Protein AF-A0A1B6JZ17-F1 (afdb_monomer_lite)

Foldseek 3Di:
DPPPPVVVVVVPPPPDDDLLVLQLCCCPDCLHVVVVVVVVVVVVVVPPPPVPPDDPVNVVVVVVCVVVVSVVPGPDDPPDPCDPVNVVVSVVVSCPPPVVVVVPVPPD

Structure (mmCIF, N/CA/C/O backbone):
data_AF-A0A1B6JZ17-F1
#
_entry.id   AF-A0A1B6JZ17-F1
#
loop_
_atom_site.group_PDB
_atom_site.id
_atom_site.type_symbol
_atom_site.label_atom_id
_atom_site.label_alt_id
_atom_site.label_comp_id
_atom_site.label_asym_id
_atom_site.label_entity_id
_atom_site.label_seq_id
_atom_site.pdbx_PDB_ins_code
_atom_site.Cartn_x
_atom_site.Cartn_y
_atom_site.Cartn_z
_atom_site.occupancy
_atom_site.B_iso_or_equiv
_atom_site.auth_seq_id
_atom_site.auth_comp_id
_atom_site.auth_asym_id
_atom_site.auth_atom_id
_atom_site.pdbx_PDB_model_num
ATOM 1 N N . SER A 1 1 ? -12.372 -4.628 53.268 1.00 48.56 1 SER A N 1
ATOM 2 C CA . SER A 1 1 ? -11.474 -4.567 52.092 1.00 48.56 1 SER A CA 1
ATOM 3 C C . SER A 1 1 ? -12.152 -4.979 50.779 1.00 48.56 1 SER A C 1
ATOM 5 O O . SER A 1 1 ? -11.651 -5.853 50.088 1.00 48.56 1 SER A O 1
ATOM 7 N N . ARG A 1 2 ? -13.274 -4.345 50.396 1.00 50.62 2 ARG A N 1
ATOM 8 C CA . ARG A 1 2 ? -14.067 -4.695 49.192 1.00 50.62 2 ARG A CA 1
ATOM 9 C C . ARG A 1 2 ? -13.910 -3.719 48.007 1.00 50.62 2 ARG A C 1
ATOM 11 O O . ARG A 1 2 ? -14.667 -3.800 47.060 1.00 50.62 2 ARG A O 1
ATOM 18 N N . GLY A 1 3 ? -12.927 -2.812 48.033 1.00 48.91 3 GLY A N 1
ATOM 19 C CA . GLY A 1 3 ? -12.823 -1.715 47.051 1.00 48.91 3 GLY A CA 1
ATOM 20 C C . GLY A 1 3 ? -11.783 -1.867 45.930 1.00 48.91 3 GLY A C 1
ATOM 21 O O . GLY A 1 3 ? -11.680 -0.977 45.097 1.00 48.91 3 GLY A O 1
ATOM 22 N N . ARG A 1 4 ? -10.974 -2.940 45.894 1.00 54.28 4 ARG A N 1
ATOM 23 C CA . ARG A 1 4 ? -9.885 -3.086 44.893 1.00 54.28 4 ARG A CA 1
ATOM 24 C C . ARG A 1 4 ? -10.217 -3.982 43.691 1.00 54.28 4 ARG A C 1
ATOM 26 O O . ARG A 1 4 ? -9.541 -3.877 42.676 1.00 54.28 4 ARG A O 1
ATOM 33 N N . GLY A 1 5 ? -11.246 -4.830 43.775 1.00 48.56 5 GLY A N 1
ATOM 34 C CA . GLY A 1 5 ? -11.625 -5.744 42.683 1.00 48.56 5 GLY A CA 1
ATOM 35 C C . GLY A 1 5 ? -12.420 -5.075 41.555 1.00 48.56 5 GLY A C 1
ATOM 36 O O . GLY A 1 5 ? -12.232 -5.395 40.385 1.00 48.56 5 GLY A O 1
ATOM 37 N N . GLU A 1 6 ? -13.259 -4.092 41.887 1.00 47.97 6 GLU A N 1
ATOM 38 C CA . GLU A 1 6 ? -14.169 -3.449 40.926 1.00 47.97 6 GLU A CA 1
ATOM 39 C C . GLU A 1 6 ? -13.455 -2.414 40.037 1.00 47.97 6 GLU A C 1
ATOM 41 O O . GL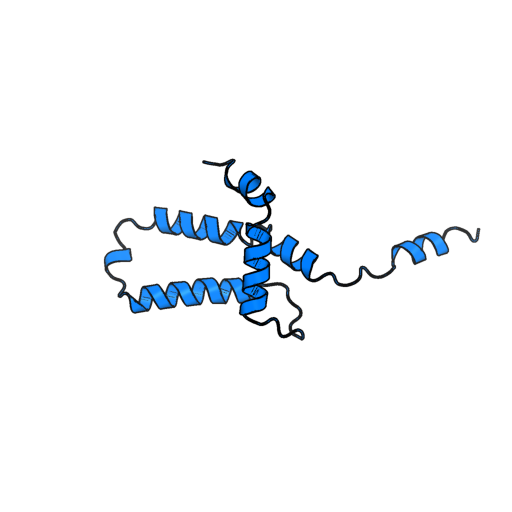U A 1 6 ? -13.753 -2.298 38.847 1.00 47.97 6 GLU A O 1
ATOM 46 N N . ALA A 1 7 ? -12.424 -1.742 40.564 1.00 51.88 7 ALA A N 1
ATOM 47 C CA . ALA A 1 7 ? -11.597 -0.807 39.797 1.00 51.88 7 ALA A CA 1
ATOM 48 C C . ALA A 1 7 ? -10.761 -1.506 38.702 1.00 51.88 7 ALA A C 1
ATOM 50 O O . ALA A 1 7 ? -10.519 -0.932 37.639 1.00 51.88 7 ALA A O 1
ATOM 51 N N . GLN A 1 8 ? -10.359 -2.763 38.926 1.00 47.72 8 GLN A N 1
ATOM 52 C CA . GLN A 1 8 ? -9.616 -3.559 37.942 1.00 47.72 8 GLN A CA 1
ATOM 53 C C . GLN A 1 8 ? -10.549 -4.135 36.856 1.00 47.72 8 GLN A C 1
ATOM 55 O O . GLN A 1 8 ? -10.170 -4.190 35.686 1.00 47.72 8 GLN A O 1
ATOM 60 N N . ALA A 1 9 ? -11.788 -4.502 37.213 1.00 45.47 9 ALA A N 1
ATOM 61 C CA . ALA A 1 9 ? -12.792 -5.015 36.275 1.00 45.47 9 ALA A CA 1
ATOM 62 C C . ALA A 1 9 ? -13.287 -3.944 35.281 1.00 45.47 9 ALA A C 1
ATOM 64 O O . ALA A 1 9 ? -13.525 -4.244 34.112 1.00 45.47 9 ALA A O 1
ATOM 65 N N . ALA A 1 10 ? -13.357 -2.674 35.697 1.00 49.28 10 ALA A N 1
ATOM 66 C CA . ALA A 1 10 ? -13.717 -1.562 34.811 1.00 49.28 10 ALA A CA 1
ATOM 67 C C . ALA A 1 10 ? -12.630 -1.224 33.769 1.00 49.28 10 ALA A C 1
ATOM 69 O O . ALA A 1 10 ? -12.945 -0.705 32.695 1.00 49.28 10 ALA A O 1
ATOM 70 N N . ARG A 1 11 ? -11.360 -1.546 34.055 1.00 47.75 11 ARG A N 1
ATOM 71 C CA . ARG A 1 11 ? -10.209 -1.260 33.178 1.00 47.75 11 ARG A CA 1
ATOM 72 C C . ARG A 1 11 ? -10.047 -2.274 32.034 1.00 47.75 11 ARG A C 1
ATOM 74 O O . ARG A 1 11 ? -9.376 -1.975 31.053 1.00 47.75 11 ARG A O 1
ATOM 81 N N . ASN A 1 12 ? -10.718 -3.425 32.135 1.00 47.16 12 ASN A N 1
ATOM 82 C CA . ASN A 1 12 ? -10.725 -4.509 31.147 1.00 47.16 12 ASN A CA 1
ATOM 83 C C . ASN A 1 12 ? -12.018 -4.565 30.312 1.00 47.16 12 ASN A C 1
ATOM 85 O O . ASN A 1 12 ? -12.351 -5.612 29.757 1.00 47.16 12 ASN A O 1
ATOM 89 N N . LYS A 1 13 ? -12.750 -3.448 30.171 1.00 50.69 13 LYS A N 1
ATOM 90 C CA . LYS A 1 13 ? -13.734 -3.320 29.086 1.00 50.69 13 LYS A CA 1
ATOM 91 C C . LYS A 1 13 ? -12.973 -3.461 27.771 1.00 50.69 13 LYS A C 1
ATOM 93 O O . LYS A 1 13 ? -12.262 -2.544 27.370 1.00 50.69 13 LYS A O 1
ATOM 98 N N . ALA A 1 14 ? -13.068 -4.646 27.173 1.00 52.88 14 ALA A N 1
ATOM 99 C CA . ALA A 1 14 ? -12.410 -5.034 25.937 1.00 52.88 14 ALA A CA 1
ATOM 100 C C . ALA A 1 14 ? -12.374 -3.853 24.960 1.00 52.88 14 ALA A C 1
ATOM 102 O O . ALA A 1 14 ? -13.430 -3.356 24.561 1.00 52.88 14 ALA A O 1
ATOM 103 N N . LYS A 1 15 ? -11.168 -3.374 24.613 1.00 59.66 15 LYS A N 1
ATOM 104 C CA . LYS A 1 15 ? -10.992 -2.361 23.566 1.00 59.66 15 LYS A CA 1
ATOM 105 C C . LYS A 1 15 ? -11.757 -2.854 22.342 1.00 59.66 15 LYS A C 1
ATOM 107 O O . LYS A 1 15 ? -11.389 -3.864 21.741 1.00 59.66 15 LYS A O 1
ATOM 112 N N . ARG A 1 16 ? -12.861 -2.177 22.020 1.00 69.06 16 ARG A N 1
ATOM 113 C CA . ARG A 1 16 ? -13.663 -2.466 20.833 1.00 69.06 16 ARG A CA 1
ATOM 114 C C . ARG A 1 16 ? -12.716 -2.412 19.636 1.00 69.06 16 ARG A C 1
ATOM 116 O O . ARG A 1 16 ? -11.949 -1.461 19.517 1.00 69.06 16 ARG A O 1
ATOM 123 N N . TYR A 1 17 ? -12.729 -3.450 18.801 1.00 73.62 17 TYR A N 1
ATOM 124 C CA . TYR A 1 17 ? -11.903 -3.495 17.595 1.00 73.62 17 TYR A CA 1
ATOM 125 C C . TYR A 1 17 ? -12.172 -2.241 16.761 1.00 73.62 17 TYR A C 1
ATOM 127 O O . TYR A 1 17 ? -13.306 -2.018 16.336 1.00 73.62 17 TYR A O 1
ATOM 135 N N . ASN A 1 18 ? -11.138 -1.422 16.583 1.00 81.25 18 ASN A N 1
ATOM 136 C CA . ASN A 1 18 ? -11.193 -0.196 15.806 1.00 81.25 18 ASN A CA 1
ATOM 137 C C . ASN A 1 18 ? -10.323 -0.380 14.566 1.00 81.25 18 ASN A C 1
ATOM 139 O O . ASN A 1 18 ? -9.113 -0.161 14.594 1.00 81.25 18 ASN A O 1
ATOM 143 N N . GLU A 1 19 ? -10.951 -0.837 13.489 1.00 78.44 19 GLU A N 1
ATOM 144 C CA . GLU A 1 19 ? -10.284 -1.108 12.217 1.00 78.44 19 GLU A CA 1
ATOM 145 C C . GLU A 1 19 ? -9.539 0.118 11.689 1.00 78.44 19 GLU A C 1
ATOM 147 O O . GLU A 1 19 ? -8.379 0.019 11.305 1.00 78.44 19 GLU A O 1
ATOM 152 N N . SER A 1 20 ? -10.162 1.296 11.765 1.00 79.12 20 SER A N 1
ATOM 153 C CA . SER A 1 20 ? -9.558 2.546 11.304 1.00 79.12 20 SER A CA 1
ATOM 154 C C . SER A 1 20 ? -8.291 2.917 12.079 1.00 79.12 20 SER A C 1
ATOM 156 O O . SER A 1 20 ? -7.356 3.460 11.496 1.00 79.12 20 SER A O 1
ATOM 158 N N . GLU A 1 21 ? -8.243 2.637 13.383 1.00 84.00 21 GLU A N 1
ATOM 159 C CA . GLU A 1 21 ? -7.053 2.870 14.211 1.00 84.00 21 GLU A CA 1
ATOM 160 C C . GLU A 1 21 ? -5.942 1.873 13.875 1.00 84.00 21 GLU A C 1
ATOM 162 O O . GLU A 1 21 ? -4.806 2.280 13.664 1.00 84.00 21 GLU A O 1
ATOM 167 N N . ILE A 1 22 ? -6.281 0.590 13.732 1.00 86.62 22 ILE A N 1
ATOM 168 C CA . ILE A 1 22 ? -5.331 -0.472 13.374 1.00 86.62 22 ILE A CA 1
ATOM 169 C C . ILE A 1 22 ? -4.701 -0.203 12.003 1.00 86.62 22 ILE A C 1
ATOM 171 O O . ILE A 1 22 ? -3.482 -0.288 11.848 1.00 86.62 22 ILE A O 1
ATOM 175 N N . ILE A 1 23 ? -5.525 0.173 11.025 1.00 85.75 23 ILE A N 1
ATOM 176 C CA . ILE A 1 23 ? -5.080 0.549 9.685 1.00 85.75 23 ILE A CA 1
ATOM 177 C C . ILE A 1 23 ? -4.162 1.770 9.746 1.00 85.75 23 ILE A C 1
ATOM 179 O O . ILE A 1 23 ? -3.075 1.746 9.174 1.00 85.75 23 ILE A O 1
ATOM 183 N N . ARG A 1 24 ? -4.555 2.823 10.474 1.00 85.81 24 ARG A N 1
ATOM 184 C CA . ARG A 1 24 ? -3.731 4.030 10.624 1.00 85.81 24 ARG A CA 1
ATOM 185 C C . ARG A 1 24 ? -2.380 3.713 11.266 1.00 85.81 24 ARG A C 1
ATOM 187 O O . ARG A 1 24 ? -1.356 4.180 10.775 1.00 85.81 24 ARG A O 1
ATOM 194 N N . SER A 1 25 ? -2.368 2.914 12.333 1.00 88.06 25 SER A N 1
ATOM 195 C CA . SER A 1 25 ? -1.138 2.489 13.005 1.00 88.06 25 SER A CA 1
ATOM 196 C C . SER A 1 25 ? -0.223 1.696 12.077 1.00 88.06 25 SER A C 1
ATOM 198 O O . SER A 1 25 ? 0.986 1.898 12.107 1.00 88.06 25 SER A O 1
ATOM 200 N N . PHE A 1 26 ? -0.776 0.828 11.227 1.00 90.12 26 PHE A N 1
ATOM 201 C CA . PHE A 1 26 ? 0.011 0.115 10.225 1.00 90.12 26 PHE A CA 1
ATOM 202 C C . PHE A 1 26 ? 0.575 1.051 9.157 1.00 90.12 26 PHE A C 1
ATOM 204 O O . PHE A 1 26 ? 1.774 0.995 8.890 1.00 90.12 26 PHE A O 1
ATOM 211 N N . LEU A 1 27 ? -0.253 1.929 8.583 1.00 89.06 27 LEU A N 1
ATOM 212 C CA . LEU A 1 27 ? 0.161 2.839 7.513 1.00 89.06 27 LEU A CA 1
ATOM 213 C C . LEU A 1 27 ? 1.268 3.808 7.961 1.00 89.06 27 LEU A C 1
ATOM 215 O O . LEU A 1 27 ? 2.142 4.122 7.158 1.00 89.06 27 LEU A O 1
ATOM 219 N N . GLY A 1 28 ? 1.280 4.213 9.235 1.00 87.06 28 GLY A N 1
ATOM 220 C CA . GLY A 1 28 ? 2.358 5.017 9.828 1.00 87.06 28 GLY A CA 1
ATOM 221 C C . GLY A 1 28 ? 3.551 4.220 10.368 1.00 87.06 28 GLY A C 1
ATOM 222 O O . GLY A 1 28 ? 4.525 4.813 10.818 1.00 87.06 28 GLY A O 1
ATOM 223 N N . SER A 1 29 ? 3.493 2.887 10.365 1.00 89.88 29 SER A N 1
ATOM 224 C CA . SER A 1 29 ? 4.593 2.051 10.856 1.00 89.88 29 SER A CA 1
ATOM 225 C C . SER A 1 29 ? 5.737 1.955 9.835 1.00 89.88 29 SER A C 1
ATOM 227 O O . SER A 1 29 ? 5.510 2.181 8.645 1.00 89.88 29 SER A O 1
ATOM 229 N N . PRO A 1 30 ? 6.935 1.483 10.233 1.00 90.50 30 PRO A N 1
ATOM 230 C CA . PRO A 1 30 ? 8.024 1.196 9.296 1.00 90.50 30 PRO A CA 1
ATOM 231 C C . PRO A 1 30 ? 7.679 0.176 8.202 1.00 90.50 30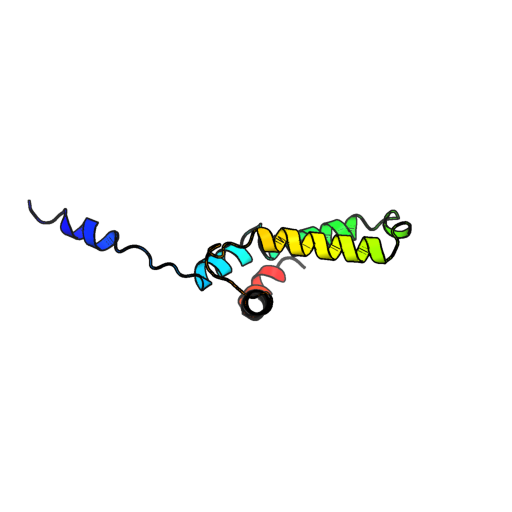 PRO A C 1
ATOM 233 O O . PRO A 1 30 ? 8.426 0.061 7.244 1.00 90.50 30 PRO A O 1
ATOM 236 N N . LYS A 1 31 ? 6.578 -0.579 8.344 1.00 89.94 31 LYS A N 1
ATOM 237 C CA . LYS A 1 31 ? 6.077 -1.542 7.347 1.00 89.94 31 LYS A CA 1
ATOM 238 C C . LYS A 1 31 ? 4.968 -0.963 6.449 1.00 89.94 31 LYS A C 1
ATOM 240 O O . LYS A 1 31 ? 4.513 -1.641 5.532 1.00 89.94 31 LYS A O 1
ATOM 245 N N . GLY A 1 32 ? 4.502 0.252 6.742 1.00 90.25 32 GLY A N 1
ATOM 246 C CA . GLY A 1 32 ? 3.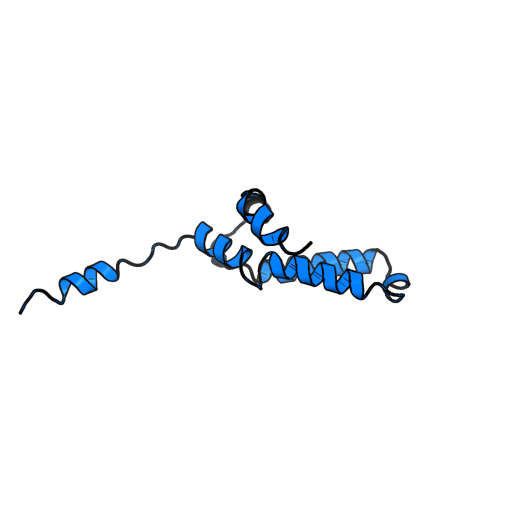422 0.949 6.043 1.00 90.25 32 GLY A CA 1
ATOM 247 C C . GLY A 1 32 ? 3.923 1.801 4.878 1.00 90.25 32 GLY A C 1
ATOM 248 O O . GLY A 1 32 ? 4.718 1.345 4.065 1.00 90.25 32 GLY A O 1
ATOM 249 N N . ILE A 1 33 ? 3.464 3.052 4.800 1.00 89.56 33 ILE A N 1
ATOM 250 C CA . ILE A 1 33 ? 3.875 4.012 3.762 1.0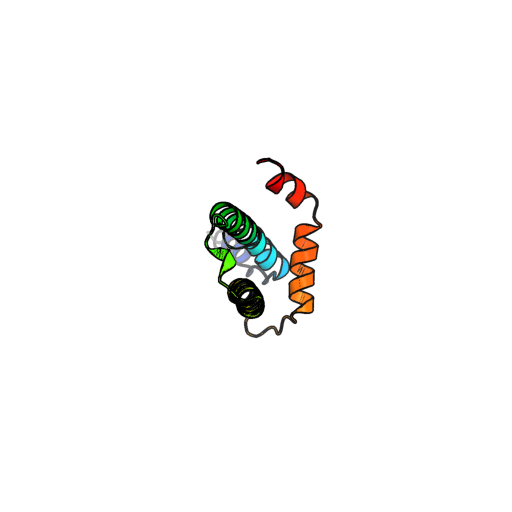0 89.56 33 ILE A CA 1
ATOM 251 C C . ILE A 1 33 ? 5.388 4.307 3.777 1.00 89.56 33 ILE A C 1
ATOM 253 O O . ILE A 1 33 ? 5.975 4.315 2.695 1.00 89.56 33 ILE A O 1
ATOM 257 N N . PRO A 1 34 ? 6.064 4.462 4.938 1.00 89.50 34 PRO A N 1
ATOM 258 C CA . PRO A 1 34 ? 7.518 4.655 4.973 1.00 89.50 34 PRO A CA 1
ATOM 259 C C . PRO A 1 34 ? 8.321 3.561 4.252 1.00 89.50 34 PRO A C 1
ATOM 261 O O . PRO A 1 34 ? 9.324 3.865 3.618 1.00 89.50 34 PRO A O 1
ATOM 264 N N . PHE A 1 35 ? 7.864 2.302 4.293 1.00 91.38 35 PHE A N 1
ATOM 265 C CA . PHE A 1 35 ? 8.496 1.199 3.556 1.00 91.38 35 PHE A CA 1
ATOM 266 C C . PHE A 1 35 ? 8.431 1.401 2.039 1.00 91.38 35 PHE A C 1
ATOM 268 O O . PHE A 1 35 ? 9.383 1.097 1.328 1.00 91.38 35 PHE A O 1
ATOM 275 N N . LEU A 1 36 ? 7.306 1.909 1.531 1.00 89.94 36 LEU A N 1
ATOM 276 C CA . LEU A 1 36 ? 7.140 2.154 0.098 1.00 89.94 36 LEU A CA 1
ATOM 277 C C . LEU A 1 36 ? 8.059 3.278 -0.387 1.00 89.94 36 LEU A C 1
ATOM 279 O O . LEU A 1 36 ? 8.607 3.190 -1.483 1.00 89.94 36 LEU A O 1
ATOM 283 N N . ILE A 1 37 ? 8.237 4.314 0.436 1.00 87.38 37 ILE A N 1
ATOM 284 C CA . ILE A 1 37 ? 9.127 5.441 0.141 1.00 87.38 37 ILE A CA 1
ATOM 285 C C . ILE A 1 37 ? 10.583 4.967 0.121 1.00 87.38 37 ILE A C 1
ATOM 287 O O . ILE A 1 37 ? 11.268 5.166 -0.879 1.00 87.38 37 ILE A O 1
ATOM 291 N N . SER A 1 38 ? 11.026 4.244 1.154 1.00 87.69 38 SER A N 1
ATOM 292 C CA . SER A 1 38 ? 12.405 3.746 1.209 1.00 87.69 38 SER A CA 1
ATOM 293 C C . SER A 1 38 ? 12.711 2.726 0.108 1.00 87.69 38 SER A C 1
ATOM 295 O O . SER A 1 38 ? 13.799 2.736 -0.463 1.00 87.69 38 SER A O 1
ATOM 297 N N . ALA A 1 39 ? 11.746 1.876 -0.260 1.00 86.44 39 ALA A N 1
ATOM 298 C CA . ALA A 1 39 ? 11.892 0.953 -1.384 1.00 86.44 39 ALA A CA 1
ATOM 299 C C . ALA A 1 39 ? 12.029 1.683 -2.733 1.00 86.44 39 ALA A C 1
ATOM 301 O O . ALA A 1 39 ? 12.779 1.231 -3.601 1.00 86.44 39 ALA A O 1
ATOM 302 N N . ARG A 1 40 ? 11.326 2.812 -2.916 1.00 82.31 40 ARG A N 1
ATOM 303 C CA . ARG A 1 40 ? 11.472 3.681 -4.095 1.00 82.31 40 ARG A CA 1
ATOM 304 C C . ARG A 1 40 ? 12.865 4.303 -4.142 1.00 82.31 40 ARG A C 1
ATOM 306 O O . ARG A 1 40 ? 13.520 4.201 -5.171 1.00 82.31 40 ARG A O 1
ATOM 313 N N . GLU A 1 41 ? 13.315 4.907 -3.047 1.00 80.50 41 GLU A N 1
ATOM 314 C CA . GLU A 1 41 ? 14.638 5.542 -2.954 1.00 80.50 41 GLU A CA 1
ATOM 315 C C . GLU A 1 41 ? 15.768 4.538 -3.208 1.00 80.50 41 GLU A C 1
ATOM 317 O O . GLU A 1 41 ? 16.686 4.816 -3.978 1.00 80.50 41 GLU A O 1
ATOM 322 N N . ALA A 1 42 ? 15.661 3.334 -2.640 1.00 79.62 42 ALA A N 1
ATOM 323 C CA . ALA A 1 42 ? 16.611 2.253 -2.886 1.00 79.62 42 ALA A CA 1
ATOM 324 C C . ALA A 1 42 ? 16.640 1.833 -4.365 1.00 79.62 42 ALA A C 1
ATOM 326 O O . ALA A 1 42 ? 17.715 1.603 -4.915 1.00 79.62 42 ALA A O 1
ATOM 327 N N . ARG A 1 43 ? 15.478 1.774 -5.035 1.00 72.19 43 ARG A N 1
ATOM 328 C CA . ARG A 1 43 ? 15.416 1.512 -6.481 1.00 72.19 43 ARG A CA 1
ATOM 329 C C . ARG A 1 43 ? 16.040 2.638 -7.300 1.00 72.19 43 ARG A C 1
ATOM 331 O O . ARG A 1 43 ? 16.760 2.344 -8.240 1.00 72.19 43 ARG A O 1
ATOM 338 N N . GLU A 1 44 ? 15.797 3.902 -6.960 1.00 68.12 44 GLU A N 1
ATOM 339 C CA . GLU A 1 44 ? 16.394 5.040 -7.677 1.00 68.12 44 GLU A CA 1
ATOM 340 C C . GLU A 1 44 ? 17.923 5.074 -7.550 1.00 68.12 44 GLU A C 1
ATOM 342 O O . GLU A 1 44 ? 18.602 5.411 -8.518 1.00 68.12 44 GLU A O 1
ATOM 347 N N . GLN A 1 45 ? 18.467 4.664 -6.401 1.00 61.62 45 GLN A N 1
ATOM 348 C CA . GLN A 1 45 ? 19.913 4.535 -6.193 1.00 61.62 45 GLN A CA 1
ATOM 349 C C . GLN A 1 45 ? 20.528 3.344 -6.948 1.00 61.62 45 GLN A C 1
ATOM 351 O O . GLN A 1 45 ? 21.669 3.436 -7.396 1.00 61.62 45 GLN A O 1
ATOM 356 N N . ASP A 1 46 ? 19.783 2.247 -7.120 1.00 62.12 46 ASP A N 1
ATOM 357 C CA . ASP A 1 46 ? 20.237 1.035 -7.827 1.00 62.12 46 ASP A CA 1
ATOM 358 C C . ASP A 1 46 ? 20.003 1.101 -9.355 1.00 62.12 46 ASP A C 1
ATOM 360 O O . ASP A 1 46 ? 20.485 0.256 -10.109 1.00 62.12 46 ASP A O 1
ATOM 364 N N . CYS A 1 47 ? 19.322 2.142 -9.854 1.00 53.00 47 CYS A N 1
ATOM 365 C CA . CYS A 1 47 ? 19.051 2.380 -11.282 1.00 53.00 47 CYS A CA 1
ATOM 366 C C . CYS A 1 47 ? 20.279 2.820 -12.113 1.00 53.00 47 CYS A C 1
ATOM 368 O O . CYS A 1 47 ? 20.135 3.344 -13.221 1.00 53.00 47 CYS A O 1
ATOM 370 N N . GLY A 1 48 ? 21.496 2.556 -11.634 1.00 50.09 48 GLY A N 1
ATOM 371 C CA . GLY A 1 48 ? 22.703 2.574 -12.454 1.00 50.09 48 GLY A CA 1
ATOM 372 C C . GLY A 1 48 ? 22.806 1.295 -13.294 1.00 50.09 48 GLY A C 1
ATOM 373 O O . GLY A 1 48 ? 23.099 0.220 -12.784 1.00 50.09 48 GLY A O 1
ATOM 374 N N . GLU A 1 49 ? 22.571 1.408 -14.602 1.00 52.44 49 GLU A N 1
ATOM 375 C CA . GLU A 1 49 ? 22.912 0.432 -15.661 1.00 52.44 49 GLU A CA 1
ATOM 376 C C . GLU A 1 49 ? 22.118 -0.894 -15.761 1.00 52.44 49 GLU A C 1
ATOM 378 O O . GLU A 1 49 ? 21.932 -1.384 -16.881 1.00 52.44 49 GLU A O 1
ATOM 383 N N . LYS A 1 50 ? 21.596 -1.483 -14.674 1.00 54.59 50 LYS A N 1
ATOM 384 C CA . LYS A 1 50 ? 20.988 -2.840 -14.724 1.00 54.59 50 LYS A CA 1
ATOM 385 C C . LYS A 1 50 ? 19.562 -2.927 -15.292 1.00 54.59 50 LYS A C 1
ATOM 387 O O . LYS A 1 50 ? 19.190 -3.986 -15.797 1.00 54.59 50 LYS A O 1
ATOM 392 N N . ASP A 1 51 ? 18.783 -1.845 -15.262 1.00 57.00 51 ASP A N 1
ATOM 393 C CA . ASP A 1 51 ? 17.354 -1.843 -15.653 1.00 57.00 51 ASP A CA 1
ATOM 394 C C . ASP A 1 51 ? 17.134 -1.808 -17.185 1.00 57.00 51 ASP A C 1
ATOM 396 O O . ASP A 1 51 ? 16.030 -2.005 -17.681 1.00 57.00 51 ASP A O 1
ATOM 400 N N . SER A 1 52 ? 18.197 -1.620 -17.976 1.00 57.94 52 SER A N 1
ATOM 401 C CA . SER A 1 52 ? 18.112 -1.553 -19.447 1.00 57.94 52 SER A CA 1
ATOM 402 C C . SER A 1 52 ? 17.797 -2.894 -20.130 1.00 57.94 52 SER A C 1
ATOM 404 O O . SER A 1 52 ? 17.519 -2.919 -21.329 1.00 57.94 52 SER A O 1
ATOM 406 N N . ARG A 1 53 ? 17.849 -4.014 -19.391 1.00 63.19 53 ARG A N 1
ATOM 407 C CA . ARG A 1 53 ? 17.665 -5.377 -19.927 1.00 63.19 53 ARG A CA 1
ATOM 408 C C . ARG A 1 53 ? 16.338 -6.037 -19.560 1.00 63.19 53 ARG A C 1
ATOM 410 O O . ARG A 1 53 ? 16.054 -7.102 -20.103 1.00 63.19 53 ARG A O 1
ATOM 417 N N . GLN A 1 54 ? 15.550 -5.465 -18.647 1.00 69.94 54 GLN A N 1
ATOM 418 C CA . GLN A 1 54 ? 14.215 -5.992 -18.364 1.00 69.94 54 GLN A CA 1
ATOM 419 C C . GLN A 1 54 ? 13.218 -5.457 -19.388 1.00 69.94 54 GLN A C 1
ATOM 421 O O . GLN A 1 54 ? 13.126 -4.251 -19.619 1.00 69.94 54 GLN A O 1
ATOM 426 N N . ASP A 1 55 ? 12.456 -6.364 -19.994 1.00 82.62 55 ASP A N 1
ATOM 427 C CA . ASP A 1 55 ? 11.347 -5.977 -20.850 1.00 82.62 55 ASP A CA 1
ATOM 428 C C . ASP A 1 55 ? 10.241 -5.295 -20.020 1.00 82.62 55 ASP A C 1
ATOM 430 O O . ASP A 1 55 ? 10.128 -5.472 -18.802 1.00 82.62 55 ASP A O 1
ATOM 434 N N . LEU A 1 56 ? 9.421 -4.484 -20.687 1.00 83.69 56 LEU A N 1
ATOM 435 C CA . LEU A 1 56 ? 8.388 -3.685 -20.034 1.00 83.69 56 LEU A CA 1
ATOM 436 C C . LEU A 1 56 ? 7.381 -4.538 -19.244 1.00 83.69 56 LEU A C 1
ATOM 438 O O . LEU A 1 56 ? 6.944 -4.100 -18.180 1.00 83.69 56 LEU A O 1
ATOM 442 N N . HIS A 1 57 ? 7.029 -5.735 -19.723 1.00 86.12 57 HIS A N 1
ATOM 443 C CA . HIS A 1 57 ? 6.091 -6.617 -19.028 1.00 86.12 57 HIS A CA 1
ATOM 444 C C . HIS A 1 57 ? 6.679 -7.102 -17.709 1.00 86.12 57 HIS A C 1
ATOM 446 O O . HIS A 1 57 ? 6.030 -6.950 -16.679 1.00 86.12 57 HIS A O 1
ATOM 452 N N . SER A 1 58 ? 7.941 -7.541 -17.704 1.00 85.38 58 SER A N 1
ATOM 453 C CA . SER A 1 58 ? 8.637 -7.921 -16.467 1.00 85.38 58 SER A CA 1
ATOM 454 C C . SER A 1 58 ? 8.668 -6.780 -15.442 1.00 85.38 58 SER A C 1
ATOM 456 O O . SER A 1 58 ? 8.504 -7.000 -14.242 1.00 85.38 58 SER A O 1
ATOM 458 N N . ARG A 1 59 ? 8.845 -5.530 -15.894 1.00 82.81 59 ARG A N 1
ATOM 459 C CA . ARG A 1 59 ? 8.832 -4.353 -15.004 1.00 82.81 59 ARG A CA 1
ATOM 460 C C . ARG A 1 59 ? 7.445 -4.106 -14.410 1.00 82.81 59 ARG A C 1
ATOM 462 O O . ARG A 1 59 ? 7.343 -3.777 -13.227 1.00 82.81 59 ARG A O 1
ATOM 469 N N . ILE A 1 60 ? 6.394 -4.284 -15.210 1.00 86.50 60 ILE A N 1
ATOM 470 C CA . ILE A 1 60 ? 4.999 -4.182 -14.765 1.00 86.50 60 ILE A CA 1
ATOM 471 C C . ILE A 1 60 ? 4.675 -5.294 -13.759 1.00 86.50 60 ILE A C 1
ATOM 473 O O . ILE A 1 60 ? 4.157 -4.988 -12.686 1.00 86.50 60 ILE A O 1
ATOM 477 N N . ASP A 1 61 ? 5.035 -6.543 -14.052 1.00 87.69 61 ASP A N 1
ATOM 478 C CA . ASP A 1 61 ? 4.793 -7.689 -13.167 1.00 87.69 61 ASP A CA 1
ATOM 479 C C . ASP A 1 61 ? 5.497 -7.500 -11.820 1.00 87.69 61 ASP A C 1
ATOM 481 O O . ASP A 1 61 ? 4.868 -7.595 -10.768 1.00 87.69 61 ASP A O 1
ATOM 485 N N . ASN A 1 62 ? 6.766 -7.078 -11.836 1.00 86.75 62 ASN A N 1
ATOM 486 C CA . ASN A 1 62 ? 7.522 -6.779 -10.619 1.00 86.75 62 ASN A CA 1
ATOM 487 C C . ASN A 1 62 ? 6.883 -5.663 -9.773 1.00 86.75 62 ASN A C 1
ATOM 489 O O . ASN A 1 62 ? 6.975 -5.689 -8.544 1.00 86.75 62 ASN A O 1
ATOM 493 N N . LEU A 1 63 ? 6.266 -4.656 -10.403 1.00 88.69 63 LEU A N 1
ATOM 494 C CA . LEU A 1 63 ? 5.529 -3.611 -9.685 1.00 88.69 63 LEU A CA 1
ATOM 495 C C . LEU A 1 63 ? 4.248 -4.173 -9.066 1.00 88.69 63 LEU A C 1
ATOM 497 O O . LEU A 1 63 ? 3.979 -3.928 -7.889 1.00 88.69 63 LEU A O 1
ATOM 501 N N . ILE A 1 64 ? 3.475 -4.941 -9.835 1.00 89.00 64 ILE A N 1
ATOM 502 C CA . ILE A 1 64 ? 2.239 -5.570 -9.361 1.00 89.00 64 ILE A CA 1
ATOM 503 C C . ILE A 1 64 ? 2.535 -6.492 -8.178 1.00 89.00 64 ILE A C 1
ATOM 505 O O . ILE A 1 64 ? 1.862 -6.386 -7.150 1.00 89.00 64 ILE A O 1
ATOM 509 N N . ASP A 1 65 ? 3.555 -7.340 -8.279 1.00 89.81 65 ASP A N 1
ATOM 510 C CA . ASP A 1 65 ? 3.953 -8.279 -7.231 1.00 89.81 65 ASP A CA 1
ATOM 511 C C . ASP A 1 65 ? 4.425 -7.564 -5.971 1.00 89.81 65 ASP A C 1
ATOM 513 O O . ASP A 1 65 ? 4.034 -7.944 -4.863 1.00 89.81 65 ASP A O 1
ATOM 517 N N . PHE A 1 66 ? 5.213 -6.496 -6.121 1.00 90.62 66 PHE A N 1
ATOM 518 C CA . PHE A 1 66 ? 5.662 -5.681 -4.998 1.00 90.62 66 PHE A CA 1
ATOM 519 C C . PHE A 1 66 ? 4.478 -5.097 -4.218 1.00 90.62 66 PHE A C 1
ATOM 521 O O . PHE A 1 66 ? 4.360 -5.317 -3.007 1.00 90.62 66 PHE A O 1
ATOM 528 N N . TYR A 1 67 ? 3.563 -4.401 -4.900 1.00 89.56 67 TYR A N 1
ATOM 529 C CA . TYR A 1 67 ? 2.413 -3.791 -4.233 1.00 89.56 67 TYR A CA 1
ATOM 530 C C . TYR A 1 67 ? 1.441 -4.843 -3.698 1.00 89.56 67 TYR A C 1
ATOM 532 O O . TYR A 1 67 ? 0.963 -4.708 -2.574 1.00 89.56 67 TYR A O 1
ATOM 540 N N . THR A 1 68 ? 1.197 -5.925 -4.437 1.00 87.44 68 THR A N 1
ATOM 541 C CA . THR A 1 68 ? 0.332 -7.024 -3.985 1.00 87.44 68 THR A CA 1
ATOM 542 C C . THR A 1 68 ? 0.893 -7.666 -2.718 1.00 87.44 68 THR A C 1
ATOM 544 O O . THR A 1 68 ? 0.178 -7.807 -1.723 1.00 87.44 68 THR A O 1
ATOM 547 N N . SER A 1 69 ? 2.193 -7.965 -2.697 1.00 90.31 69 SER A N 1
ATOM 548 C CA . SER A 1 69 ? 2.882 -8.508 -1.523 1.00 90.31 69 SER A CA 1
ATOM 549 C C . SER A 1 69 ? 2.814 -7.561 -0.329 1.00 90.31 69 SER A C 1
ATOM 551 O O . SER A 1 69 ? 2.553 -7.997 0.794 1.00 90.31 69 SER A O 1
ATOM 553 N N . TRP A 1 70 ? 2.976 -6.256 -0.551 1.00 90.88 70 TRP A N 1
ATOM 554 C CA . TRP A 1 70 ? 2.805 -5.262 0.504 1.00 90.88 70 TRP A CA 1
ATOM 555 C C . TRP A 1 70 ? 1.367 -5.250 1.051 1.00 90.88 70 TRP A C 1
ATOM 557 O O . TRP A 1 70 ? 1.179 -5.337 2.265 1.00 90.88 70 TRP A O 1
ATOM 567 N N . THR A 1 71 ? 0.345 -5.259 0.186 1.00 86.94 71 THR A N 1
ATOM 568 C CA . THR A 1 71 ? -1.065 -5.291 0.624 1.00 86.94 71 THR A CA 1
ATOM 569 C C . THR A 1 71 ? -1.446 -6.563 1.385 1.00 86.94 71 THR A C 1
ATOM 571 O O . THR A 1 71 ? -2.291 -6.510 2.275 1.00 86.94 71 THR A O 1
ATOM 574 N N . ASN A 1 72 ? -0.784 -7.694 1.129 1.00 84.81 72 ASN A N 1
ATOM 575 C CA . ASN A 1 72 ? -1.010 -8.932 1.884 1.00 84.81 72 ASN A CA 1
ATOM 576 C C . ASN A 1 72 ? -0.591 -8.826 3.363 1.00 84.81 72 ASN A C 1
ATOM 578 O O . ASN A 1 72 ? -1.051 -9.613 4.189 1.00 84.81 72 ASN A O 1
ATOM 582 N N . ASN A 1 73 ? 0.252 -7.851 3.717 1.00 84.31 73 ASN A N 1
ATOM 583 C CA . ASN A 1 73 ? 0.650 -7.582 5.101 1.00 84.31 73 ASN A CA 1
ATOM 584 C C . ASN A 1 73 ? -0.353 -6.692 5.857 1.00 84.31 73 ASN A C 1
ATOM 586 O O . ASN A 1 73 ? -0.134 -6.368 7.027 1.00 84.31 73 ASN A O 1
ATOM 590 N N . PHE A 1 74 ? -1.442 -6.279 5.208 1.00 83.69 74 PHE A N 1
ATOM 591 C CA . PHE A 1 74 ? -2.388 -5.331 5.773 1.00 83.69 74 PHE A CA 1
ATOM 592 C C . PHE A 1 74 ? -3.235 -5.966 6.896 1.00 83.69 74 PHE A C 1
ATOM 594 O O . PHE A 1 74 ? -3.806 -7.044 6.713 1.00 83.69 74 PHE A O 1
ATOM 601 N N . PRO A 1 75 ? -3.361 -5.320 8.073 1.00 79.62 75 PRO A N 1
ATOM 602 C CA . PRO A 1 75 ? -3.942 -5.921 9.279 1.00 79.62 75 PRO A CA 1
ATOM 603 C C . PRO A 1 75 ? -5.480 -5.859 9.322 1.00 79.62 75 PRO A C 1
ATOM 605 O O . PRO A 1 75 ? -6.083 -5.498 10.337 1.00 79.62 75 PRO A O 1
ATOM 608 N N . VA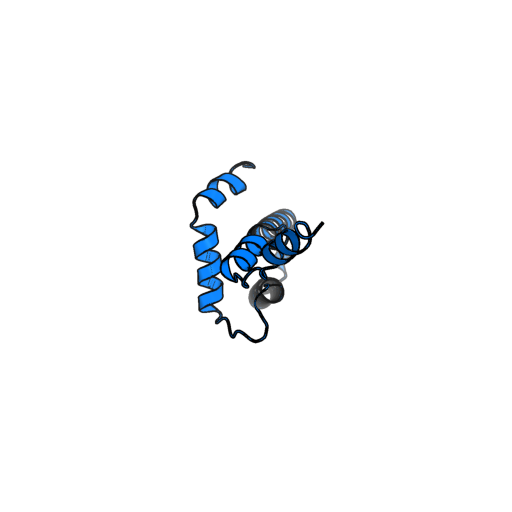L A 1 76 ? -6.137 -6.223 8.224 1.00 74.31 76 VAL A N 1
ATOM 609 C CA . VAL A 1 76 ? -7.595 -6.373 8.174 1.00 74.31 76 VAL A CA 1
ATOM 610 C C . VAL A 1 76 ? -7.964 -7.789 8.605 1.00 74.31 76 VAL A C 1
ATOM 612 O O . VAL A 1 76 ? -7.263 -8.762 8.318 1.00 74.31 76 VAL A O 1
ATOM 615 N N . ARG A 1 77 ? -9.073 -7.930 9.339 1.00 68.69 77 ARG A N 1
ATOM 616 C CA . ARG A 1 77 ? -9.581 -9.255 9.715 1.00 68.69 77 ARG A CA 1
ATOM 617 C C . ARG A 1 77 ? -9.830 -10.066 8.445 1.00 68.69 77 ARG A C 1
ATOM 619 O O . ARG A 1 77 ? -10.621 -9.649 7.615 1.00 68.69 77 ARG A O 1
ATOM 626 N N . LYS A 1 78 ? -9.252 -11.266 8.353 1.00 62.53 78 LYS A N 1
ATOM 627 C CA . LYS A 1 78 ? -9.418 -12.189 7.207 1.00 62.53 78 LYS A CA 1
ATOM 628 C C . LYS A 1 78 ? -10.886 -12.515 6.874 1.00 62.53 78 LYS A C 1
ATOM 630 O O . LYS A 1 78 ? -11.188 -12.953 5.772 1.00 62.53 78 LYS A O 1
ATOM 635 N N . ASN A 1 79 ? -11.787 -12.293 7.831 1.00 59.50 79 ASN A N 1
ATOM 636 C CA . ASN A 1 79 ? -13.224 -12.542 7.721 1.00 59.50 79 ASN A CA 1
ATOM 637 C C . ASN A 1 79 ? -13.988 -11.324 7.167 1.00 59.50 79 ASN A C 1
ATOM 639 O O . ASN A 1 79 ? -15.147 -11.453 6.781 1.00 59.50 79 ASN A O 1
ATOM 643 N N . LEU A 1 80 ? -13.364 -10.142 7.167 1.00 61.25 80 LEU A N 1
ATOM 644 C CA . LEU A 1 80 ? -13.890 -8.933 6.555 1.00 61.25 80 LEU A CA 1
ATOM 645 C C . LEU A 1 80 ? -13.370 -8.877 5.119 1.00 61.25 80 LEU A C 1
ATOM 647 O O . LEU A 1 80 ? -12.168 -8.765 4.881 1.00 61.25 80 LEU A O 1
ATOM 651 N N . LYS A 1 81 ? -14.280 -8.963 4.149 1.00 63.34 81 LYS A N 1
ATOM 652 C CA . LYS A 1 81 ? -13.946 -8.707 2.749 1.00 63.34 81 LYS A CA 1
ATOM 653 C C . LYS A 1 81 ? -13.776 -7.201 2.561 1.00 63.34 81 LYS A C 1
ATOM 655 O O . LYS A 1 81 ? -14.711 -6.541 2.128 1.00 63.34 81 LYS A O 1
ATOM 660 N N . VAL A 1 82 ? -12.606 -6.666 2.896 1.00 70.38 82 VAL A N 1
ATOM 661 C CA . VAL A 1 82 ? -12.231 -5.322 2.443 1.00 70.38 82 VAL A CA 1
ATOM 662 C C . VAL A 1 82 ? -12.001 -5.400 0.942 1.00 70.38 82 VAL A C 1
ATOM 664 O O . VAL A 1 82 ? -11.161 -6.163 0.459 1.00 70.38 82 VAL A O 1
ATOM 667 N N . SER A 1 83 ? -12.795 -4.650 0.188 1.00 77.81 83 SER A N 1
ATOM 668 C CA . SER A 1 83 ? -12.599 -4.539 -1.251 1.00 77.81 83 SER A CA 1
ATOM 669 C C . SER A 1 83 ? -11.297 -3.793 -1.557 1.00 77.81 83 SER A C 1
ATOM 671 O O . SER A 1 83 ? -10.837 -2.955 -0.779 1.00 77.81 83 SER A O 1
ATOM 673 N N . LYS A 1 84 ? -10.717 -4.044 -2.738 1.00 76.56 84 LYS A N 1
ATOM 674 C CA . LYS A 1 84 ? -9.542 -3.291 -3.219 1.00 76.56 84 LYS A CA 1
ATOM 675 C C . LYS A 1 84 ? -9.792 -1.778 -3.184 1.00 76.56 84 LYS A C 1
ATOM 677 O O . LYS A 1 84 ? -8.902 -1.010 -2.845 1.00 76.56 84 LYS A O 1
ATOM 682 N N . TYR A 1 85 ? -11.017 -1.359 -3.496 1.00 80.75 85 TYR A N 1
ATOM 683 C CA . TYR A 1 85 ? -11.408 0.046 -3.500 1.00 80.75 85 TYR A CA 1
ATOM 684 C C . TYR A 1 85 ? -11.464 0.655 -2.090 1.00 80.75 85 TYR A C 1
ATOM 686 O O . TYR A 1 85 ? -10.985 1.765 -1.876 1.00 80.75 85 TYR A O 1
ATOM 694 N N . GLU A 1 86 ? -11.993 -0.072 -1.105 1.00 79.81 86 GLU A N 1
ATOM 695 C CA . GLU A 1 86 ? -11.981 0.374 0.295 1.00 79.81 86 GLU A CA 1
ATOM 696 C C . GLU A 1 86 ? -10.562 0.466 0.854 1.00 79.81 86 GLU A C 1
ATOM 698 O O . GLU A 1 86 ? -10.238 1.428 1.548 1.00 79.81 86 GLU A O 1
ATOM 703 N N . PHE A 1 87 ? -9.697 -0.486 0.500 1.00 82.12 87 PHE A N 1
ATOM 704 C CA . PHE A 1 87 ? -8.276 -0.419 0.825 1.00 82.12 87 PHE A CA 1
ATOM 705 C C . PHE A 1 87 ? -7.629 0.864 0.285 1.00 82.12 87 PHE A C 1
ATOM 707 O O . PHE A 1 87 ? -6.990 1.596 1.043 1.00 82.12 87 PHE A O 1
ATOM 714 N N . LEU A 1 88 ? -7.848 1.178 -0.997 1.00 84.44 88 LEU A N 1
ATOM 715 C CA . LEU A 1 88 ? -7.320 2.400 -1.609 1.00 84.44 88 LEU A CA 1
ATOM 716 C C . LEU A 1 88 ? -7.845 3.655 -0.906 1.00 84.44 88 LEU A C 1
ATOM 718 O O . LEU A 1 88 ? -7.055 4.536 -0.578 1.00 84.44 88 LEU A O 1
ATOM 722 N N . LYS A 1 89 ? -9.134 3.693 -0.545 1.00 85.50 89 LYS A N 1
ATOM 723 C CA . LYS A 1 89 ? -9.695 4.789 0.259 1.00 85.50 89 LYS A CA 1
ATOM 724 C C . LYS A 1 89 ? -9.003 4.956 1.606 1.00 85.50 89 LYS A C 1
ATOM 726 O O . LYS A 1 89 ? -8.845 6.083 2.064 1.00 85.50 89 LYS A O 1
ATOM 731 N N . PHE A 1 90 ? -8.610 3.878 2.283 1.00 84.31 90 PHE A N 1
ATOM 732 C CA . PHE A 1 90 ? -7.872 4.000 3.542 1.00 84.31 90 PHE A CA 1
ATOM 733 C C . PHE A 1 90 ? -6.498 4.637 3.342 1.00 84.31 90 PHE A C 1
ATOM 735 O O . PHE A 1 90 ? -6.115 5.493 4.139 1.00 84.31 90 PHE A O 1
ATOM 742 N N . VAL A 1 91 ? -5.790 4.247 2.281 1.00 85.50 91 VAL A N 1
ATOM 743 C CA . VAL A 1 91 ? -4.492 4.827 1.916 1.00 85.50 91 VAL A CA 1
ATOM 744 C C . VAL A 1 91 ? -4.649 6.305 1.547 1.00 85.50 91 VAL A C 1
ATOM 746 O O . VAL A 1 91 ? -3.962 7.148 2.117 1.00 85.50 91 VAL A O 1
ATOM 749 N N . GLU A 1 92 ? -5.604 6.647 0.682 1.00 86.12 92 GLU A N 1
ATOM 750 C CA . GLU A 1 92 ? -5.902 8.033 0.289 1.00 86.12 92 GLU A CA 1
ATOM 751 C C . GLU A 1 92 ? -6.287 8.905 1.492 1.00 86.12 92 GLU A C 1
ATOM 753 O O . GLU A 1 92 ? -5.775 10.012 1.664 1.00 86.12 92 GLU A O 1
ATOM 758 N N . ASN A 1 93 ? -7.147 8.398 2.378 1.00 85.06 93 ASN A N 1
ATOM 759 C CA . ASN A 1 93 ? -7.552 9.103 3.597 1.00 85.06 93 ASN A CA 1
ATOM 760 C C . ASN A 1 93 ? -6.413 9.251 4.608 1.00 85.06 93 ASN A C 1
ATOM 762 O O . ASN A 1 93 ? -6.453 10.146 5.452 1.00 85.06 93 ASN A O 1
ATOM 766 N N . PHE A 1 94 ? -5.434 8.348 4.585 1.00 84.25 94 PHE A N 1
ATOM 767 C CA . PHE A 1 94 ? -4.234 8.474 5.396 1.00 84.25 94 PHE A CA 1
ATOM 768 C C . PHE A 1 94 ? -3.345 9.576 4.822 1.00 84.25 94 PHE A C 1
ATOM 770 O O . PHE A 1 94 ? -3.058 10.521 5.543 1.00 84.25 94 PHE A O 1
ATOM 777 N N . CYS A 1 95 ? -3.020 9.519 3.528 1.00 80.62 95 CYS A N 1
ATOM 778 C CA . CYS A 1 95 ? -2.139 10.475 2.848 1.00 80.62 95 CYS A CA 1
ATOM 779 C C . CYS A 1 95 ? -2.701 11.898 2.736 1.00 80.62 95 CYS A C 1
ATOM 781 O O . CYS A 1 95 ? -1.938 12.857 2.768 1.00 80.62 95 CYS A O 1
ATOM 783 N N . SER A 1 96 ? -4.021 12.055 2.630 1.00 77.94 96 SER A N 1
ATOM 784 C CA . SER A 1 96 ? -4.677 13.371 2.559 1.00 77.94 96 SER A CA 1
ATOM 785 C C . SER A 1 96 ? -4.699 14.123 3.893 1.00 77.94 96 SER A C 1
ATOM 787 O O . SER A 1 96 ? -4.962 15.326 3.914 1.00 77.94 96 SER A O 1
ATOM 789 N N . ARG A 1 97 ? -4.416 13.453 5.019 1.00 69.19 97 ARG A N 1
ATOM 790 C CA . ARG A 1 97 ? -4.271 14.131 6.310 1.00 69.19 97 ARG A CA 1
ATOM 791 C C . ARG A 1 97 ? -2.958 14.906 6.313 1.00 69.19 97 ARG A C 1
ATOM 793 O O . ARG A 1 97 ? -1.886 14.338 6.132 1.00 69.19 97 ARG A O 1
ATOM 800 N N . SER A 1 98 ? -3.062 16.204 6.575 1.00 53.53 98 SER A N 1
ATOM 801 C CA . SER A 1 98 ? -1.977 17.193 6.638 1.00 53.53 98 SER A CA 1
ATOM 802 C C . SER A 1 98 ? -0.755 16.781 7.475 1.00 53.53 98 SER A C 1
ATOM 804 O O . SER A 1 98 ? 0.337 17.292 7.240 1.00 53.53 98 SER A O 1
ATOM 806 N N . ASP A 1 99 ? -0.906 15.830 8.400 1.00 53.53 99 ASP A N 1
ATOM 807 C CA . ASP A 1 99 ? 0.169 15.304 9.253 1.00 53.53 99 ASP A CA 1
ATOM 808 C C . ASP A 1 99 ? 1.211 14.477 8.473 1.00 53.53 99 ASP A C 1
ATOM 810 O O . ASP A 1 99 ? 2.349 14.321 8.913 1.00 53.53 99 ASP A O 1
ATOM 814 N N . ILE A 1 100 ? 0.854 13.955 7.298 1.00 56.72 100 ILE A N 1
ATOM 815 C CA . ILE A 1 100 ? 1.767 13.239 6.390 1.00 56.72 100 ILE A CA 1
ATOM 816 C C . ILE A 1 100 ? 2.752 14.243 5.797 1.00 56.72 100 ILE A C 1
ATOM 818 O O . ILE A 1 100 ? 3.961 14.051 5.882 1.00 56.72 100 ILE A O 1
ATOM 822 N N . ASN A 1 101 ? 2.254 15.379 5.303 1.00 52.25 101 ASN A N 1
ATOM 823 C CA . ASN A 1 101 ? 3.110 16.413 4.730 1.00 52.25 101 ASN A CA 1
ATOM 824 C C . ASN A 1 101 ? 4.193 16.872 5.715 1.00 52.25 101 ASN A C 1
ATOM 826 O O . ASN A 1 101 ? 5.309 17.094 5.276 1.00 52.25 101 ASN A O 1
ATOM 830 N N . GLN A 1 102 ? 3.937 16.928 7.028 1.00 53.50 102 GLN A N 1
ATOM 831 C CA . GLN A 1 102 ? 4.975 17.285 8.010 1.00 53.50 102 GLN A CA 1
ATOM 832 C C . GLN A 1 102 ? 5.951 16.144 8.348 1.00 53.50 102 GLN A C 1
ATOM 834 O O . GLN A 1 102 ? 7.125 16.408 8.585 1.00 53.50 102 GLN A O 1
ATOM 839 N N . ASN A 1 103 ? 5.505 14.882 8.342 1.00 50.91 103 ASN A N 1
ATOM 840 C CA . ASN A 1 103 ? 6.370 13.731 8.646 1.00 50.91 103 ASN A CA 1
ATOM 841 C C . ASN A 1 103 ? 7.264 13.301 7.471 1.00 50.91 103 ASN A C 1
ATOM 843 O O . ASN A 1 103 ? 8.267 12.631 7.698 1.00 50.91 103 ASN A O 1
ATOM 847 N N . PHE A 1 104 ? 6.923 13.681 6.235 1.00 55.00 104 PHE A N 1
ATOM 848 C CA . PHE A 1 104 ? 7.677 13.295 5.035 1.00 55.00 104 PHE A CA 1
ATOM 849 C C . PHE A 1 104 ? 8.463 1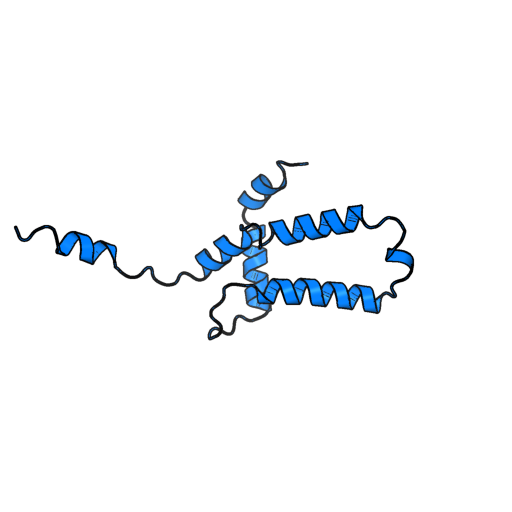4.446 4.383 1.00 55.00 104 PHE A C 1
ATOM 851 O O . PHE A 1 104 ? 9.339 14.175 3.573 1.00 55.00 104 PHE A O 1
ATOM 858 N N . THR A 1 105 ? 8.215 15.715 4.743 1.00 49.62 105 THR A N 1
ATOM 859 C CA . THR A 1 105 ? 8.994 16.868 4.224 1.00 49.62 105 THR A CA 1
ATOM 860 C C . THR A 1 105 ? 10.125 17.332 5.147 1.00 49.62 105 THR A C 1
ATOM 862 O O . THR A 1 105 ? 10.881 18.220 4.777 1.00 49.62 105 THR A O 1
ATOM 865 N N . GLY A 1 106 ? 10.298 16.721 6.326 1.00 44.62 106 GLY A N 1
ATOM 866 C CA . GLY A 1 106 ? 11.401 17.034 7.249 1.00 44.62 106 GLY A CA 1
ATOM 867 C C . GLY A 1 106 ? 12.756 16.396 6.900 1.00 44.62 106 GLY A C 1
ATOM 868 O O . GLY A 1 106 ? 13.689 16.506 7.693 1.00 44.62 106 GLY A O 1
ATOM 869 N N . GLN A 1 107 ? 12.861 15.696 5.766 1.00 41.84 107 GLN A N 1
ATOM 870 C CA . GLN A 1 107 ? 14.088 15.052 5.271 1.00 41.84 107 GLN A CA 1
ATOM 871 C C . GLN A 1 107 ? 14.306 15.286 3.763 1.00 41.84 107 GLN A C 1
ATOM 873 O O . GLN A 1 107 ? 14.794 14.402 3.062 1.00 41.84 107 GLN A O 1
ATOM 878 N N . LEU A 1 108 ? 13.941 16.471 3.264 1.00 39.28 108 LEU A N 1
ATOM 879 C CA . LEU A 1 108 ? 14.404 16.981 1.968 1.00 39.28 108 LEU A CA 1
ATOM 880 C C . LEU A 1 108 ? 15.255 18.232 2.183 1.00 39.28 108 LEU A C 1
ATOM 882 O O . LEU A 1 108 ? 14.799 19.117 2.942 1.00 39.28 108 LEU A O 1
#

Radius of gyration: 20.46 Å; chains: 1; bounding box: 37×30×73 Å

Secondary structure (DSSP, 8-state):
--SSHHHHHHHTS-----HHHHHHHHHTSTTSHHHHHHHHHHHHHH-SSGGGGS-HHHHHHHHHHHHHHHHHT----TTS---HHHHHHHHHHHHTSTHHHHHHSTT-

Sequence (108 aa):
SRGRGEAQAARNKAKRYNESEIIRSFLGSPKGIPFLISAREAREQDCGEKDSRQDLHSRIDNLIDFYTSWTNNFPVRKNLKVSKYEFLKFVENFCSRSDINQNFTGQL

pLDDT: mean 72.45, std 15.95, range [39.28, 91.38]

Organism: NCBI:txid320908